Protein AF-A0A0P9PS75-F1 (afdb_monomer)

Structure (mmCIF, N/CA/C/O backbone):
data_AF-A0A0P9PS75-F1
#
_entry.id   AF-A0A0P9PS75-F1
#
loop_
_atom_site.group_PDB
_atom_site.id
_atom_site.type_symbol
_atom_site.label_atom_id
_atom_site.label_alt_id
_atom_site.label_comp_id
_atom_site.label_asym_id
_atom_site.label_entity_id
_atom_site.label_seq_id
_atom_site.pdbx_PDB_ins_code
_atom_site.Cartn_x
_atom_site.Cartn_y
_atom_site.Cartn_z
_atom_site.occupancy
_atom_site.B_iso_or_equiv
_atom_site.auth_seq_id
_atom_site.auth_comp_id
_atom_site.auth_asym_id
_atom_site.auth_atom_id
_atom_site.pdbx_PDB_model_num
ATOM 1 N N . SER A 1 1 ? 3.296 17.757 23.290 1.00 69.88 1 SER A N 1
ATOM 2 C CA . SER A 1 1 ? 3.078 17.327 21.893 1.00 69.88 1 SER A CA 1
ATOM 3 C C . SER A 1 1 ? 3.128 15.813 21.813 1.00 69.88 1 SER A C 1
ATOM 5 O O . SER A 1 1 ? 3.914 15.230 22.544 1.00 69.88 1 SER A O 1
ATOM 7 N N . LEU A 1 2 ? 2.308 15.177 20.971 1.00 76.44 2 LEU A N 1
ATOM 8 C CA . LEU A 1 2 ? 2.137 13.712 20.907 1.00 76.44 2 LEU A CA 1
ATOM 9 C C . LEU A 1 2 ? 3.258 12.957 20.150 1.00 76.44 2 LEU A C 1
ATOM 11 O O . LEU A 1 2 ? 3.060 11.812 19.772 1.00 76.44 2 LEU A O 1
ATOM 15 N N . SER A 1 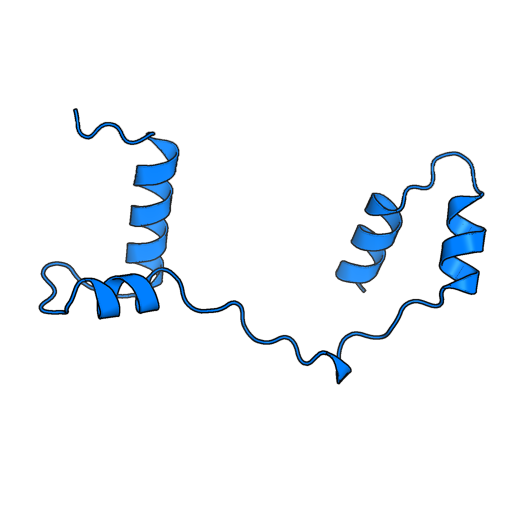3 ? 4.421 13.576 19.904 1.00 84.81 3 SER A N 1
ATOM 16 C CA . SER A 1 3 ? 5.571 12.984 19.181 1.00 84.81 3 SER A CA 1
ATOM 17 C C . SER A 1 3 ? 5.244 12.289 17.846 1.00 84.81 3 SER A C 1
ATOM 19 O O . SER A 1 3 ? 5.950 11.374 17.432 1.00 84.81 3 SER A O 1
ATOM 21 N N . ILE A 1 4 ? 4.196 12.739 17.151 1.00 87.69 4 ILE A N 1
ATOM 22 C CA . ILE A 1 4 ? 3.812 12.260 15.818 1.00 87.69 4 ILE A CA 1
ATOM 23 C C . ILE A 1 4 ? 3.999 13.365 14.777 1.00 87.69 4 ILE A C 1
ATOM 25 O O . ILE A 1 4 ? 3.758 14.542 15.053 1.00 87.69 4 ILE A O 1
ATOM 29 N N . GLY A 1 5 ? 4.432 12.983 13.574 1.00 91.88 5 GLY A N 1
ATOM 30 C CA . GLY A 1 5 ? 4.529 13.898 12.438 1.00 91.88 5 GLY A CA 1
ATOM 31 C C . GLY A 1 5 ? 3.148 14.335 11.943 1.00 91.88 5 GLY A C 1
ATOM 32 O O . GLY A 1 5 ? 2.188 13.566 11.995 1.00 91.88 5 GLY A O 1
ATOM 33 N N . HIS A 1 6 ? 3.048 15.561 11.424 1.00 89.12 6 HIS A N 1
ATOM 34 C CA . HIS A 1 6 ? 1.790 16.105 10.898 1.00 89.12 6 HIS A CA 1
ATOM 35 C C . HIS A 1 6 ? 1.218 15.260 9.747 1.00 89.12 6 HIS A C 1
ATOM 37 O O . HIS A 1 6 ? 0.012 15.040 9.683 1.00 89.12 6 HIS A O 1
ATOM 43 N N . SER A 1 7 ? 2.077 14.749 8.859 1.00 91.44 7 SER A N 1
ATOM 44 C CA . SER A 1 7 ? 1.676 13.843 7.775 1.00 91.44 7 SER A CA 1
ATOM 45 C C . SER A 1 7 ? 1.055 12.559 8.317 1.00 91.44 7 SER A C 1
ATOM 47 O O . SER A 1 7 ? -0.037 12.191 7.907 1.00 91.44 7 SER A O 1
ATOM 49 N N . SER A 1 8 ? 1.694 11.933 9.307 1.00 91.44 8 SER A N 1
ATOM 50 C CA . SER A 1 8 ? 1.187 10.718 9.945 1.00 91.44 8 SER A CA 1
ATOM 51 C C . SER A 1 8 ? -0.175 10.943 10.601 1.00 91.44 8 SER A C 1
ATOM 53 O O . SER A 1 8 ? -1.074 10.127 10.429 1.00 91.44 8 SER A O 1
ATOM 55 N N . ALA A 1 9 ? -0.360 12.059 11.311 1.00 90.12 9 ALA A N 1
ATOM 56 C CA . ALA A 1 9 ? -1.664 12.407 11.876 1.00 90.12 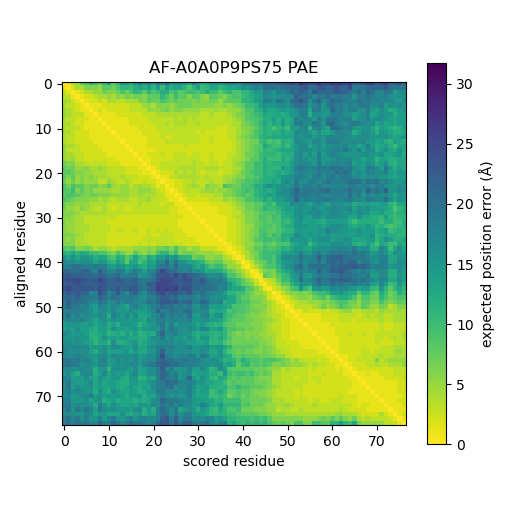9 ALA A CA 1
ATOM 57 C C . ALA A 1 9 ? -2.731 12.589 10.777 1.00 90.12 9 ALA A C 1
ATOM 59 O O . ALA A 1 9 ? -3.840 12.071 10.905 1.00 90.12 9 ALA A O 1
ATOM 60 N N . GLY A 1 10 ? -2.380 13.270 9.681 1.00 92.06 10 GLY A N 1
ATOM 61 C CA . GLY A 1 10 ? -3.253 13.448 8.518 1.00 92.06 10 GLY A CA 1
ATOM 62 C C . GLY A 1 10 ? -3.658 12.126 7.865 1.00 92.06 10 GLY A C 1
ATOM 63 O O . GLY A 1 10 ? -4.841 11.904 7.620 1.00 92.06 10 GLY A O 1
ATOM 64 N N . ASP A 1 11 ? -2.710 11.211 7.662 1.00 91.56 11 ASP A N 1
ATOM 65 C CA . ASP A 1 11 ? -2.971 9.898 7.066 1.00 91.56 11 ASP A CA 1
ATOM 66 C C . ASP A 1 11 ? -3.965 9.079 7.899 1.00 91.56 11 ASP A C 1
ATOM 68 O O . ASP A 1 11 ? -4.860 8.433 7.348 1.00 91.56 11 ASP A O 1
ATOM 72 N N . TYR A 1 12 ? -3.845 9.123 9.229 1.00 91.81 12 TYR A N 1
ATOM 73 C CA . TYR A 1 12 ? -4.781 8.449 10.131 1.00 91.81 12 TYR A CA 1
ATOM 74 C C . TYR A 1 12 ? -6.188 9.045 10.049 1.00 91.81 12 TYR A C 1
ATOM 76 O O . TYR A 1 12 ? -7.161 8.293 9.986 1.00 91.81 12 TYR A O 1
ATOM 84 N N . LEU A 1 13 ? -6.309 10.375 9.994 1.00 91.62 13 LEU A N 1
ATOM 85 C CA . LEU A 1 13 ? -7.603 11.045 9.829 1.00 91.62 13 LEU A CA 1
ATOM 86 C C . LEU A 1 13 ? -8.250 10.704 8.480 1.00 91.62 13 LEU A C 1
ATOM 88 O O . LEU A 1 13 ? -9.438 10.386 8.435 1.00 91.62 13 LEU A O 1
ATOM 92 N N . CYS A 1 14 ? -7.472 10.692 7.395 1.00 92.00 14 CYS A N 1
ATOM 93 C CA . CYS A 1 14 ? -7.942 10.285 6.070 1.00 92.00 14 CYS A CA 1
ATOM 94 C C . CYS A 1 14 ? -8.442 8.834 6.063 1.00 92.00 14 CYS A C 1
ATOM 96 O O . CYS A 1 14 ? -9.520 8.554 5.538 1.00 92.00 14 CYS A O 1
ATOM 98 N N . ARG A 1 15 ? -7.698 7.908 6.683 1.00 92.00 15 ARG A N 1
ATOM 99 C CA . ARG A 1 15 ? -8.118 6.502 6.822 1.00 92.00 15 ARG A CA 1
ATOM 100 C C . ARG A 1 15 ? -9.388 6.367 7.651 1.00 92.00 15 ARG A C 1
ATOM 102 O O . ARG A 1 15 ? -10.268 5.593 7.286 1.00 92.00 15 ARG A O 1
ATOM 109 N N . PHE A 1 16 ? -9.503 7.129 8.737 1.00 92.94 16 PHE A N 1
ATOM 110 C CA . PHE A 1 16 ? -10.695 7.120 9.579 1.00 92.94 16 PHE A CA 1
ATOM 111 C C . PHE A 1 16 ? -11.925 7.588 8.799 1.00 92.94 16 PHE A C 1
ATOM 113 O O . PHE A 1 16 ? -12.937 6.889 8.788 1.00 92.94 16 PHE A O 1
ATOM 120 N N . ALA A 1 17 ? -11.812 8.688 8.051 1.00 90.12 17 ALA A N 1
ATOM 121 C CA . ALA A 1 17 ? -12.880 9.162 7.174 1.00 90.12 17 ALA A CA 1
ATOM 122 C C . ALA A 1 17 ? -13.254 8.125 6.096 1.00 90.12 17 ALA A C 1
ATOM 124 O O . ALA A 1 17 ? -14.435 7.869 5.871 1.00 90.12 17 ALA A O 1
ATOM 125 N N . ALA A 1 18 ? -12.262 7.475 5.477 1.00 89.44 18 ALA A N 1
ATOM 126 C CA . ALA A 1 18 ? -12.483 6.442 4.463 1.00 89.44 18 ALA A CA 1
ATOM 127 C C . ALA A 1 18 ? -13.128 5.159 5.021 1.00 89.44 18 ALA A C 1
ATOM 129 O O . ALA A 1 18 ? -13.800 4.440 4.285 1.00 89.44 18 ALA A O 1
ATOM 130 N N . SER A 1 19 ? -12.949 4.870 6.314 1.00 88.06 19 SER A N 1
ATOM 131 C CA . SER A 1 19 ? -13.539 3.696 6.971 1.00 88.06 19 SER A CA 1
ATOM 132 C C . SER A 1 19 ? -15.054 3.802 7.197 1.00 88.06 19 SER A C 1
ATOM 134 O O . SER A 1 19 ? -15.691 2.803 7.531 1.00 88.06 19 SER A O 1
ATOM 136 N N . GLY A 1 20 ? -15.634 5.002 7.052 1.00 87.69 20 GLY A N 1
ATOM 137 C CA . GLY A 1 20 ? -17.055 5.260 7.303 1.00 87.69 20 GLY A CA 1
ATOM 138 C C . GLY A 1 20 ? -17.465 5.191 8.781 1.00 87.69 20 GLY A C 1
ATOM 139 O O . GLY A 1 20 ? -18.655 5.222 9.087 1.00 87.69 20 GLY A O 1
ATOM 140 N N . LEU A 1 21 ? -16.503 5.082 9.703 1.00 89.44 21 LEU A N 1
ATOM 141 C CA . LEU A 1 21 ? -16.752 5.103 11.142 1.00 89.44 21 LEU A CA 1
ATOM 142 C C . LEU A 1 21 ? -17.103 6.523 11.609 1.00 89.44 21 LEU A C 1
ATOM 144 O O . LEU A 1 21 ? -16.536 7.508 11.137 1.00 89.44 21 LEU A O 1
ATOM 148 N N . GLN A 1 22 ? -18.020 6.630 12.570 1.00 89.56 22 GLN A N 1
ATOM 149 C CA . GLN A 1 22 ? -18.412 7.904 13.174 1.00 89.56 22 GLN A CA 1
ATOM 150 C C . GLN A 1 22 ? -17.966 7.949 14.626 1.00 89.56 22 GLN A C 1
ATOM 152 O O . GLN A 1 22 ? -18.338 7.088 15.411 1.00 89.56 22 GLN A O 1
ATOM 157 N N . TRP A 1 23 ? -17.187 8.961 14.993 1.00 86.81 23 TRP A N 1
ATOM 158 C CA . TRP A 1 23 ? -16.808 9.175 16.385 1.00 86.81 23 TRP A CA 1
ATOM 159 C C . TRP A 1 23 ? -17.996 9.724 17.204 1.00 86.81 23 TRP A C 1
ATOM 161 O O . TRP A 1 23 ? -18.676 10.626 16.709 1.00 86.81 23 TRP A O 1
ATOM 171 N N . PRO A 1 24 ? -18.221 9.285 18.458 1.00 91.75 24 PRO A N 1
ATOM 172 C CA . PRO A 1 24 ? -17.500 8.239 19.185 1.00 91.75 24 PRO A CA 1
ATOM 173 C C . PRO A 1 24 ? -17.928 6.826 18.767 1.00 91.75 24 PRO A C 1
ATOM 175 O O . PRO A 1 24 ? -19.096 6.569 18.489 1.00 91.75 24 PRO A O 1
ATOM 178 N N . ILE A 1 25 ? -16.966 5.905 18.771 1.00 89.69 25 ILE A N 1
ATOM 179 C CA . ILE A 1 25 ? -17.167 4.483 18.476 1.00 89.69 25 ILE A CA 1
ATOM 180 C C . ILE A 1 25 ? -16.853 3.643 19.708 1.00 89.69 25 ILE A C 1
ATOM 182 O O . IL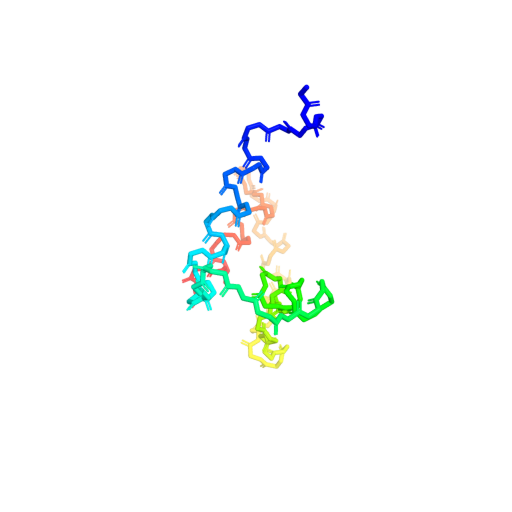E A 1 25 ? -15.895 3.931 20.421 1.00 89.69 25 ILE A O 1
ATOM 186 N N . ASP A 1 26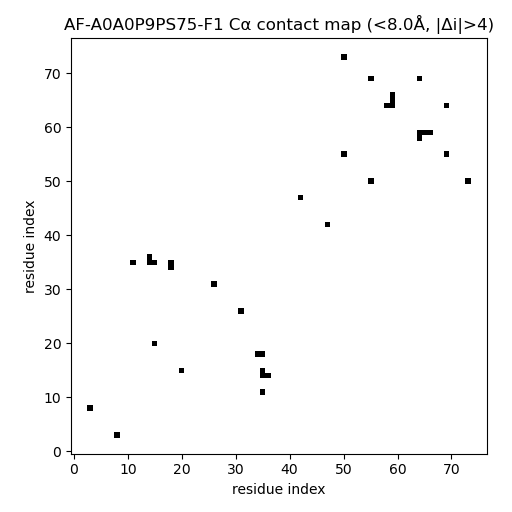 ? -17.628 2.582 19.914 1.00 93.12 26 ASP A N 1
ATOM 187 C CA . ASP A 1 26 ? -17.380 1.582 20.955 1.00 93.12 26 ASP A CA 1
ATOM 188 C C . ASP A 1 26 ? -16.850 0.293 20.315 1.00 93.12 26 ASP A C 1
ATOM 190 O O . ASP A 1 26 ? -17.582 -0.661 20.053 1.00 93.12 26 ASP A O 1
ATOM 194 N N . ILE A 1 27 ? -15.570 0.318 19.944 1.00 93.38 27 ILE A N 1
ATOM 195 C CA . ILE A 1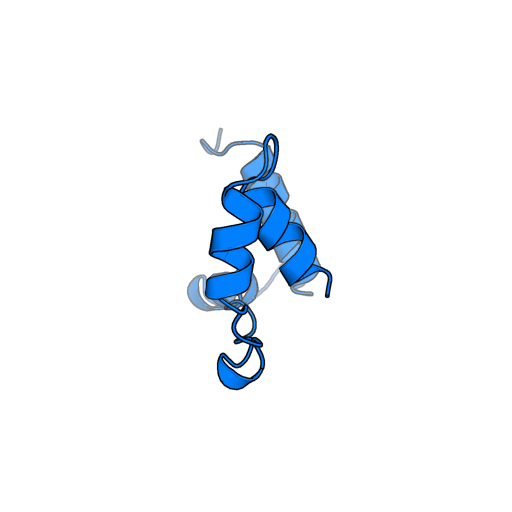 27 ? -14.851 -0.835 19.397 1.00 93.38 27 ILE A CA 1
ATOM 196 C C . ILE A 1 27 ? -13.478 -0.940 20.052 1.00 93.38 27 ILE A C 1
ATOM 198 O O . ILE A 1 27 ? -12.921 0.051 20.518 1.00 93.38 27 ILE A O 1
ATOM 202 N N . SER A 1 28 ? -12.906 -2.142 20.055 1.00 93.25 28 SER A N 1
ATOM 203 C CA . SER A 1 28 ? -11.541 -2.337 20.539 1.00 93.25 28 SER A CA 1
ATOM 204 C C . SER A 1 28 ? -10.512 -1.706 19.599 1.00 93.25 28 SER A C 1
ATOM 206 O O . SER A 1 28 ? -10.717 -1.637 18.383 1.00 93.25 28 SER A O 1
ATOM 208 N N . ASP A 1 29 ? -9.348 -1.346 20.141 1.00 89.94 29 ASP A N 1
ATOM 209 C CA . ASP A 1 29 ? -8.213 -0.847 19.353 1.00 89.94 29 ASP A CA 1
ATOM 210 C C . ASP A 1 29 ? -7.807 -1.813 18.230 1.00 89.94 29 ASP A C 1
ATOM 212 O O . ASP A 1 29 ? -7.406 -1.387 17.147 1.00 89.94 29 ASP A O 1
ATOM 216 N N . ALA A 1 30 ? -7.943 -3.123 18.461 1.00 91.88 30 ALA A N 1
ATOM 217 C CA . ALA A 1 30 ? -7.652 -4.152 17.467 1.00 91.88 30 ALA A CA 1
ATOM 218 C C . ALA A 1 30 ? -8.663 -4.149 16.303 1.00 91.88 30 ALA A C 1
ATOM 220 O O . ALA A 1 30 ? -8.269 -4.301 15.144 1.00 91.88 30 ALA A O 1
ATOM 221 N N . GLU A 1 31 ? -9.956 -3.960 16.589 1.00 90.75 31 GLU A N 1
ATOM 222 C CA . GLU A 1 31 ? -10.988 -3.789 15.557 1.00 90.75 31 GLU A CA 1
ATOM 223 C C . GLU A 1 31 ? -10.748 -2.503 14.767 1.00 90.75 31 GLU A C 1
ATOM 225 O O . GLU A 1 31 ? -10.767 -2.533 13.535 1.00 90.75 31 GLU A O 1
ATOM 230 N N . LEU A 1 32 ? -10.458 -1.398 15.461 1.00 91.50 32 LEU A N 1
ATOM 231 C CA . LEU A 1 32 ? -10.157 -0.120 14.826 1.00 91.50 32 LEU A CA 1
ATOM 232 C C . LEU A 1 32 ? -8.971 -0.254 13.865 1.00 91.50 32 LEU A C 1
ATOM 234 O O . LEU A 1 32 ? -9.077 0.132 12.702 1.00 91.50 32 LEU A O 1
ATOM 238 N N . ASN A 1 33 ? -7.872 -0.867 14.313 1.00 91.25 33 ASN A N 1
ATOM 239 C CA . ASN A 1 33 ? -6.694 -1.090 13.475 1.00 91.25 33 ASN A CA 1
ATOM 240 C C . ASN A 1 33 ? -7.039 -1.876 12.206 1.00 91.25 33 ASN A C 1
ATOM 242 O O . ASN A 1 33 ? -6.700 -1.457 11.102 1.00 91.25 33 ASN A O 1
ATOM 246 N N . ARG A 1 34 ? -7.782 -2.980 12.334 1.00 89.31 34 ARG A N 1
ATOM 247 C CA . ARG A 1 34 ? -8.175 -3.794 11.177 1.00 89.31 34 ARG A CA 1
ATOM 248 C C . ARG A 1 34 ? -9.043 -3.025 10.177 1.00 89.31 34 ARG A C 1
ATOM 250 O O . ARG A 1 34 ? -8.938 -3.279 8.980 1.00 89.31 34 ARG A O 1
ATOM 257 N N . ARG A 1 35 ? -9.883 -2.091 10.635 1.00 88.00 35 ARG A N 1
ATOM 258 C CA . ARG A 1 35 ? -10.701 -1.255 9.740 1.00 88.00 35 ARG A CA 1
ATOM 259 C C . ARG A 1 35 ? -9.922 -0.121 9.077 1.00 88.00 35 ARG A C 1
ATOM 261 O O . ARG A 1 35 ? -10.207 0.201 7.929 1.00 88.00 35 ARG A O 1
ATOM 268 N N . LEU A 1 36 ? -8.946 0.469 9.767 1.00 90.75 36 LEU A N 1
ATOM 269 C CA . LEU A 1 36 ? -8.087 1.527 9.213 1.00 90.75 36 LEU A CA 1
ATOM 270 C C . LEU A 1 36 ? -6.994 0.986 8.277 1.00 90.75 36 LEU A C 1
ATOM 272 O O . LEU A 1 36 ? -6.505 1.698 7.390 1.00 90.75 36 LEU A O 1
ATOM 276 N N . PHE A 1 37 ? -6.610 -0.274 8.474 1.00 89.19 37 PHE A N 1
ATOM 277 C CA . PHE A 1 37 ? -5.578 -0.973 7.716 1.00 89.19 37 PHE A CA 1
ATOM 278 C C . PHE A 1 37 ? -6.119 -2.303 7.173 1.00 89.19 37 PHE A C 1
ATOM 280 O O . PHE A 1 37 ? -5.645 -3.369 7.577 1.00 89.19 37 PHE A O 1
ATOM 287 N N . PRO A 1 38 ? -7.113 -2.275 6.261 1.00 82.75 38 PRO A N 1
ATOM 288 C CA . PRO A 1 38 ? -7.555 -3.496 5.611 1.00 82.75 38 PRO A CA 1
ATOM 289 C C . PRO A 1 38 ? -6.380 -4.099 4.826 1.00 82.75 38 PRO A C 1
ATOM 291 O O . PRO A 1 38 ? -5.583 -3.350 4.244 1.00 82.75 38 PRO A O 1
ATOM 294 N N . PRO A 1 39 ? -6.244 -5.437 4.792 1.00 76.69 39 PRO A N 1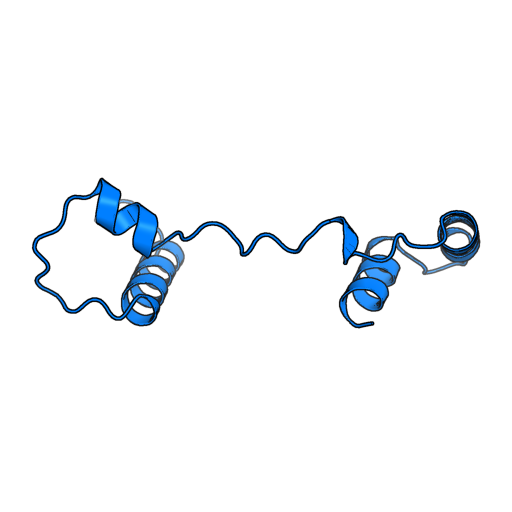
ATOM 295 C CA . PRO A 1 39 ? -5.257 -6.068 3.932 1.00 76.69 39 PRO A CA 1
ATOM 296 C C . PRO A 1 39 ? -5.499 -5.610 2.493 1.00 76.69 39 PRO A C 1
ATOM 298 O O . PRO A 1 39 ? -6.649 -5.493 2.060 1.00 76.69 39 PRO A O 1
ATOM 301 N N . ALA A 1 40 ? -4.417 -5.329 1.760 1.00 73.50 40 ALA A N 1
ATOM 302 C CA . ALA A 1 40 ? -4.524 -5.043 0.336 1.00 73.50 40 ALA A CA 1
ATOM 303 C C . ALA A 1 40 ? -5.343 -6.161 -0.315 1.00 73.50 40 ALA A C 1
ATOM 305 O O . ALA A 1 40 ? -5.115 -7.336 -0.010 1.00 73.50 40 ALA A O 1
ATOM 306 N N . ALA A 1 41 ? -6.314 -5.790 -1.158 1.00 68.31 41 ALA A N 1
ATOM 307 C CA . ALA A 1 41 ? -7.138 -6.769 -1.850 1.00 68.31 41 ALA A CA 1
ATOM 308 C C . ALA A 1 41 ? -6.204 -7.818 -2.474 1.00 68.31 41 ALA A C 1
ATOM 310 O O . ALA A 1 41 ? -5.250 -7.421 -3.156 1.00 68.31 41 ALA A O 1
ATOM 311 N N . PRO A 1 42 ? -6.404 -9.121 -2.201 1.00 64.00 42 PRO A N 1
ATOM 312 C CA . PRO A 1 42 ? -5.586 -10.146 -2.812 1.00 64.00 42 PRO A CA 1
ATOM 313 C C . PRO A 1 42 ? -5.866 -10.084 -4.309 1.00 64.00 42 PRO A C 1
ATOM 315 O O . PRO A 1 42 ? -6.883 -10.583 -4.777 1.00 64.00 42 PRO A O 1
ATOM 318 N N . VAL A 1 43 ? -4.993 -9.409 -5.056 1.00 62.03 43 VAL A N 1
ATOM 319 C CA . VAL A 1 43 ? -4.973 -9.519 -6.511 1.00 62.03 43 VAL A CA 1
ATOM 320 C C . VAL A 1 43 ? -4.598 -10.974 -6.769 1.00 62.03 43 VAL A C 1
ATOM 322 O O . VAL A 1 43 ? -3.499 -11.366 -6.361 1.00 62.03 43 VAL A O 1
ATOM 325 N N . PRO A 1 44 ? -5.488 -11.800 -7.347 1.00 62.69 44 PRO A N 1
ATOM 326 C CA . PRO A 1 44 ? -5.179 -13.202 -7.567 1.00 62.69 44 PRO A CA 1
ATOM 327 C C . PRO A 1 44 ? -3.904 -13.288 -8.402 1.00 62.69 44 PRO A C 1
ATOM 329 O O . PRO A 1 44 ? -3.831 -12.693 -9.476 1.00 62.69 44 PRO A O 1
ATOM 332 N N . THR A 1 45 ? -2.888 -13.990 -7.898 1.00 59.88 45 THR A N 1
ATOM 333 C CA . THR A 1 45 ? -1.607 -14.184 -8.601 1.00 59.88 45 THR A CA 1
ATOM 334 C C . THR A 1 45 ? -1.829 -14.706 -10.022 1.00 59.88 45 THR A C 1
ATOM 336 O O . THR A 1 45 ? -1.145 -14.268 -10.941 1.00 59.88 45 THR A O 1
ATOM 339 N N . ASP A 1 46 ? -2.850 -15.542 -10.217 1.00 61.03 46 ASP A N 1
ATOM 340 C CA . ASP A 1 46 ? -3.211 -16.131 -11.512 1.00 61.03 46 ASP A CA 1
ATOM 341 C C . ASP A 1 46 ? -3.777 -15.119 -12.524 1.00 61.03 46 ASP A C 1
ATOM 343 O O . ASP A 1 46 ? -3.846 -15.407 -13.714 1.00 61.03 46 ASP A O 1
ATOM 347 N N . GLN A 1 47 ? -4.170 -13.923 -12.074 1.00 61.41 47 GLN A N 1
ATOM 348 C CA . GLN A 1 47 ? -4.611 -12.821 -12.937 1.00 61.41 47 GLN A CA 1
ATOM 349 C C . GLN A 1 47 ? -3.490 -11.828 -13.247 1.00 61.41 47 GLN A C 1
ATOM 351 O O . GLN A 1 47 ? -3.721 -10.863 -13.970 1.00 61.41 47 GLN A O 1
ATOM 356 N N . ARG A 1 48 ? -2.283 -12.025 -12.703 1.00 65.25 48 ARG A N 1
ATOM 357 C CA . ARG A 1 48 ? -1.124 -11.204 -13.040 1.00 65.25 48 ARG A CA 1
ATOM 358 C C . ARG A 1 48 ? -0.422 -11.855 -14.239 1.00 65.25 48 ARG A C 1
ATOM 360 O O . ARG A 1 48 ? 0.328 -12.809 -14.027 1.00 65.25 48 ARG A O 1
ATOM 367 N N . PRO A 1 49 ? -0.641 -11.394 -15.487 1.00 71.81 49 PRO A N 1
ATOM 368 C CA . PRO A 1 49 ? 0.003 -12.002 -16.649 1.00 71.81 49 PRO A CA 1
ATOM 369 C C . PRO A 1 49 ? 1.518 -11.903 -16.476 1.00 71.81 49 PRO A C 1
ATOM 371 O O . PRO A 1 49 ? 2.036 -10.799 -16.370 1.00 71.81 49 PRO A O 1
ATOM 374 N N . MET A 1 50 ? 2.257 -13.011 -16.382 1.00 79.69 50 MET A N 1
ATOM 375 C CA . MET A 1 50 ? 3.714 -12.898 -16.252 1.00 79.69 50 MET A CA 1
ATOM 376 C C . MET A 1 50 ? 4.280 -12.157 -17.472 1.00 79.69 50 MET A C 1
ATOM 378 O O . MET A 1 50 ? 3.902 -12.488 -18.598 1.00 79.69 50 MET A O 1
ATOM 382 N N . PRO A 1 51 ? 5.171 -11.169 -17.279 1.00 81.56 51 PRO A N 1
ATOM 383 C CA . PRO A 1 51 ? 5.841 -10.547 -18.407 1.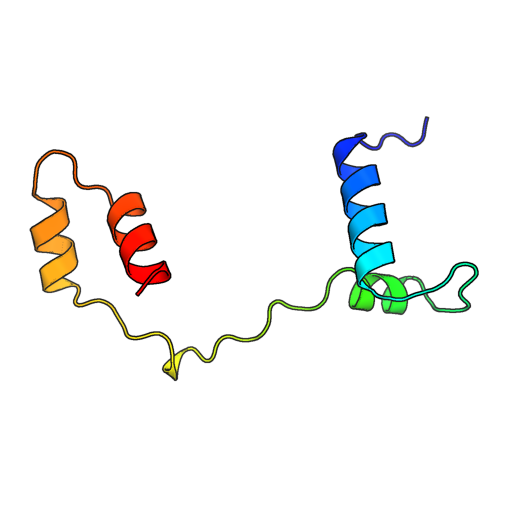00 81.56 51 PRO A CA 1
ATOM 384 C C . PRO A 1 51 ? 6.705 -11.590 -19.122 1.00 81.56 51 PRO A C 1
ATOM 386 O O . PRO A 1 51 ? 7.290 -12.470 -18.483 1.00 81.56 51 PRO A O 1
ATOM 389 N N . ASP A 1 52 ? 6.817 -11.474 -20.443 1.00 87.12 52 ASP A N 1
ATOM 390 C CA . ASP A 1 52 ? 7.820 -12.227 -21.189 1.00 87.12 52 ASP A CA 1
ATOM 391 C C . ASP A 1 52 ? 9.214 -11.751 -20.752 1.00 87.12 52 ASP A C 1
ATOM 393 O O . ASP A 1 52 ? 9.658 -10.646 -21.079 1.00 87.12 52 ASP A O 1
ATOM 397 N N . TRP A 1 53 ? 9.912 -12.590 -19.987 1.00 87.12 53 TRP A N 1
ATOM 398 C CA . TRP A 1 53 ? 11.241 -12.272 -19.475 1.00 87.12 53 TRP A CA 1
ATOM 399 C C . TRP A 1 53 ? 12.276 -12.112 -20.581 1.00 87.12 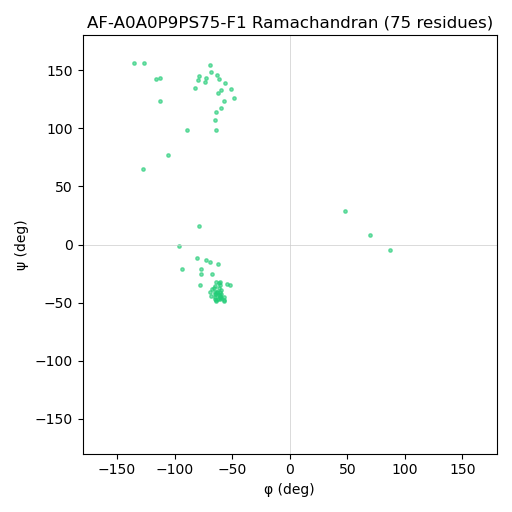53 TRP A C 1
ATOM 401 O O . TRP A 1 53 ? 13.179 -11.289 -20.439 1.00 87.12 53 TRP A O 1
ATOM 411 N N . ALA A 1 54 ? 12.154 -12.846 -21.689 1.00 91.25 54 ALA A N 1
ATOM 412 C CA . ALA A 1 54 ? 13.067 -12.689 -22.813 1.00 91.25 54 ALA A CA 1
ATOM 413 C C . ALA A 1 54 ? 12.911 -11.294 -23.434 1.00 91.25 54 ALA A C 1
ATOM 415 O O . ALA A 1 54 ? 13.911 -10.626 -23.710 1.00 91.25 54 ALA A O 1
ATOM 416 N N . TRP A 1 55 ? 11.668 -10.821 -23.562 1.00 91.00 55 TRP A N 1
ATOM 417 C CA . TRP A 1 55 ? 11.370 -9.460 -24.002 1.00 91.00 55 TRP A CA 1
ATOM 418 C C . TRP A 1 55 ? 11.882 -8.402 -23.013 1.00 91.00 55 TRP A C 1
ATOM 420 O O . TRP A 1 55 ? 12.593 -7.486 -23.424 1.00 91.00 55 TRP A O 1
ATOM 430 N N . VAL A 1 56 ? 11.625 -8.557 -21.707 1.00 91.56 56 VAL A N 1
ATOM 431 C CA . VAL A 1 56 ? 12.125 -7.633 -20.665 1.00 91.56 56 VAL A CA 1
ATOM 432 C C . VAL A 1 56 ? 13.652 -7.533 -20.706 1.00 91.56 56 VAL A C 1
ATOM 434 O O . VAL A 1 56 ? 14.209 -6.435 -20.671 1.00 91.56 56 VAL A O 1
ATOM 437 N N . HIS A 1 57 ? 14.349 -8.667 -20.816 1.00 91.56 57 HIS A N 1
ATOM 438 C CA . HIS A 1 57 ? 15.807 -8.696 -20.910 1.00 91.56 57 HIS A CA 1
ATOM 439 C C . HIS A 1 57 ? 16.333 -8.040 -22.191 1.00 91.56 57 HIS A C 1
ATOM 441 O O . HIS A 1 57 ? 17.387 -7.405 -22.150 1.00 91.56 57 HIS A O 1
ATOM 447 N N . ALA A 1 58 ? 15.629 -8.171 -23.317 1.00 93.69 58 ALA A N 1
ATOM 448 C CA . ALA A 1 58 ? 15.990 -7.490 -24.556 1.00 93.69 58 ALA A CA 1
ATOM 449 C C . ALA A 1 58 ? 15.796 -5.969 -24.442 1.00 93.69 58 ALA A C 1
ATOM 451 O O . ALA A 1 58 ? 16.688 -5.206 -24.816 1.00 93.69 58 ALA A O 1
ATOM 452 N N . GLU A 1 59 ? 14.676 -5.529 -23.869 1.00 93.00 59 GLU A N 1
ATOM 453 C CA . GLU A 1 59 ? 14.325 -4.114 -23.743 1.00 93.00 59 GLU A CA 1
ATOM 454 C C . GLU A 1 59 ? 15.268 -3.385 -22.770 1.00 93.00 59 GLU A C 1
ATOM 456 O O . GLU A 1 59 ? 15.745 -2.294 -23.073 1.00 93.00 59 GLU A O 1
ATOM 461 N N . LEU A 1 60 ? 15.668 -4.031 -21.666 1.00 94.19 60 LEU A N 1
ATOM 462 C CA . LEU A 1 60 ? 16.661 -3.499 -20.717 1.00 94.19 60 LEU A CA 1
ATOM 463 C C . LEU A 1 60 ? 18.062 -3.281 -21.315 1.00 94.19 60 LEU A C 1
ATOM 465 O O . LEU A 1 60 ? 18.875 -2.578 -20.717 1.00 94.19 60 LEU A O 1
ATOM 469 N N . ARG A 1 61 ? 18.379 -3.869 -22.475 1.00 93.31 61 ARG A N 1
ATOM 470 C CA . ARG A 1 61 ? 19.661 -3.631 -23.164 1.00 93.31 61 ARG A CA 1
ATOM 471 C C . ARG A 1 61 ? 19.670 -2.328 -23.961 1.00 93.31 61 ARG A C 1
ATOM 473 O O . ARG A 1 61 ? 20.731 -1.924 -24.438 1.00 93.31 61 ARG A O 1
ATOM 480 N N . ARG A 1 62 ? 18.515 -1.686 -24.145 1.00 93.50 62 ARG A N 1
ATOM 481 C CA . ARG A 1 62 ? 18.401 -0.424 -24.879 1.00 93.50 62 ARG A CA 1
ATOM 482 C C . ARG A 1 62 ? 18.815 0.748 -23.982 1.00 93.50 62 ARG A C 1
ATOM 484 O O . ARG A 1 62 ? 18.481 0.769 -22.797 1.00 93.50 62 ARG A O 1
ATOM 491 N N . PRO A 1 63 ? 19.519 1.754 -24.527 1.00 91.56 63 PRO A N 1
ATOM 492 C CA . PRO A 1 63 ? 19.906 2.924 -23.751 1.00 91.56 63 PRO A CA 1
ATOM 493 C C . PRO A 1 63 ? 18.662 3.672 -23.257 1.00 91.56 63 PRO A C 1
ATOM 495 O O . PRO A 1 63 ? 17.757 3.966 -24.035 1.00 91.56 63 PRO A O 1
ATOM 498 N N . GLY A 1 64 ? 18.626 3.982 -21.961 1.00 90.06 64 GLY A N 1
ATOM 499 C CA . GLY A 1 64 ? 17.535 4.734 -21.331 1.00 90.06 64 GLY A CA 1
ATOM 500 C C . GLY A 1 64 ? 16.348 3.897 -20.843 1.00 90.06 64 GLY A C 1
ATOM 501 O O . GLY A 1 64 ? 15.471 4.448 -20.181 1.00 90.06 64 GLY A O 1
ATOM 502 N N . VAL A 1 65 ? 16.319 2.583 -21.094 1.00 93.00 65 VAL A N 1
ATOM 503 C CA . VAL A 1 65 ? 15.285 1.704 -20.528 1.00 93.00 65 VAL A CA 1
ATOM 504 C C . VAL A 1 65 ? 15.666 1.306 -19.105 1.00 93.00 65 VAL A C 1
ATOM 506 O O . VAL A 1 65 ? 16.797 0.914 -18.827 1.00 93.00 65 VAL A O 1
ATOM 509 N N . THR A 1 66 ? 14.698 1.379 -18.190 1.00 93.31 66 THR A N 1
ATOM 510 C CA . THR A 1 66 ? 14.861 0.934 -16.803 1.00 93.31 66 THR A CA 1
ATOM 511 C C . THR A 1 66 ? 13.768 -0.051 -16.422 1.00 93.31 66 THR A C 1
ATOM 513 O O . THR A 1 66 ? 12.666 -0.023 -16.969 1.00 93.31 66 THR A O 1
ATOM 516 N N . LEU A 1 67 ? 14.043 -0.895 -15.427 1.00 91.19 67 LEU A N 1
ATOM 517 C CA . LEU A 1 67 ? 13.041 -1.817 -14.896 1.00 91.19 67 LEU A CA 1
ATOM 518 C C . LEU A 1 67 ? 11.824 -1.070 -14.321 1.00 91.19 67 LEU A C 1
ATOM 520 O O . LEU A 1 67 ? 10.705 -1.557 -14.433 1.00 91.19 67 LEU A O 1
ATOM 524 N N . ALA A 1 68 ? 12.027 0.126 -13.757 1.00 91.19 68 ALA A N 1
ATOM 525 C CA . ALA A 1 68 ? 10.945 0.981 -13.270 1.00 91.19 68 ALA A CA 1
ATOM 526 C C . ALA A 1 68 ? 10.010 1.439 -14.402 1.00 91.19 68 ALA A C 1
ATOM 528 O O . ALA A 1 68 ? 8.795 1.417 -14.221 1.00 91.19 68 ALA A O 1
ATOM 529 N N . LEU A 1 69 ? 10.567 1.792 -15.568 1.00 91.81 69 LEU A N 1
ATOM 530 C CA . LEU A 1 69 ? 9.789 2.149 -16.756 1.00 91.81 69 LEU A CA 1
ATOM 531 C C . LEU A 1 69 ? 8.973 0.951 -17.261 1.00 91.81 69 LEU A C 1
ATOM 533 O O . LEU A 1 69 ? 7.766 1.063 -17.433 1.00 91.81 69 LEU A O 1
ATOM 537 N N . LEU A 1 70 ? 9.605 -0.219 -17.407 1.00 90.19 70 LEU A N 1
ATOM 538 C CA . LEU A 1 70 ? 8.913 -1.442 -17.840 1.00 90.19 70 LEU A CA 1
ATOM 539 C C . LEU A 1 70 ? 7.814 -1.868 -16.860 1.00 90.19 70 LEU A C 1
ATOM 541 O O . LEU A 1 70 ? 6.747 -2.316 -17.270 1.00 90.19 70 LEU A O 1
ATOM 545 N N . TRP A 1 71 ? 8.053 -1.696 -15.560 1.00 88.44 71 TRP A N 1
ATOM 546 C CA . TRP A 1 71 ? 7.059 -1.951 -14.522 1.00 88.44 71 TRP A CA 1
ATOM 547 C C . TRP A 1 71 ? 5.873 -0.985 -14.585 1.00 88.44 71 TRP A C 1
ATOM 549 O O . TRP A 1 71 ? 4.740 -1.386 -14.325 1.00 88.44 71 TRP A O 1
ATOM 559 N N . GLN A 1 72 ? 6.117 0.284 -14.917 1.00 87.75 72 GLN A N 1
ATOM 560 C CA . GLN A 1 72 ? 5.054 1.268 -15.076 1.00 87.75 72 GLN A CA 1
ATOM 561 C C . GLN A 1 72 ? 4.140 0.910 -16.253 1.00 87.75 72 GLN A C 1
ATOM 563 O O . GLN A 1 72 ? 2.929 0.879 -16.060 1.00 87.75 72 GLN A O 1
ATOM 568 N N . GLU A 1 73 ? 4.705 0.567 -17.413 1.00 86.50 73 GLU A N 1
ATOM 569 C CA . GLU A 1 73 ? 3.936 0.109 -18.582 1.00 86.50 73 GLU A CA 1
ATOM 570 C C . GLU A 1 73 ? 3.131 -1.156 -18.258 1.00 86.50 73 GLU A C 1
ATOM 572 O O . GLU A 1 73 ? 1.931 -1.224 -18.504 1.00 86.50 73 GLU A O 1
ATOM 577 N N . TYR A 1 74 ? 3.768 -2.130 -17.603 1.00 83.94 74 TYR A N 1
ATOM 578 C CA . TYR A 1 74 ? 3.128 -3.378 -17.195 1.00 83.94 74 TYR A CA 1
ATOM 579 C C . TYR A 1 74 ? 1.946 -3.181 -16.231 1.00 83.94 74 TYR A C 1
ATOM 581 O O . TYR A 1 74 ? 0.983 -3.934 -16.270 1.00 83.94 74 TYR A O 1
ATOM 589 N N . ARG A 1 75 ? 2.015 -2.187 -15.339 1.00 80.88 75 ARG A N 1
ATOM 590 C CA . A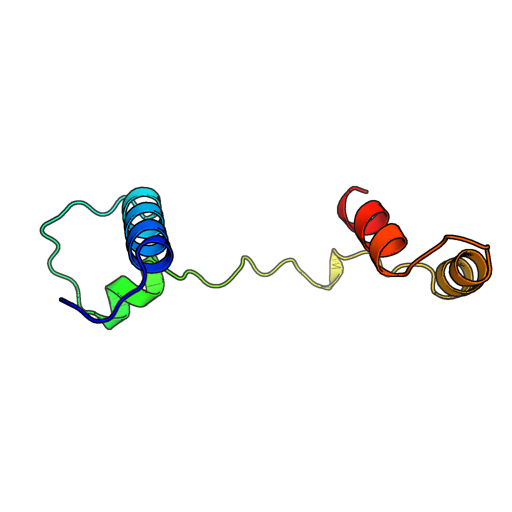RG A 1 75 ? 0.929 -1.876 -14.395 1.00 80.88 75 ARG A CA 1
ATOM 591 C C . ARG A 1 75 ? -0.247 -1.131 -15.024 1.00 80.88 75 ARG A C 1
ATOM 593 O O . ARG A 1 75 ? -1.297 -1.068 -14.387 1.00 80.88 75 ARG A O 1
ATOM 600 N N . LEU A 1 76 ? -0.025 -0.468 -16.158 1.00 78.25 76 LEU A N 1
ATOM 601 C CA . LEU A 1 76 ? -1.035 0.322 -16.867 1.00 78.25 76 LEU A CA 1
ATOM 602 C C . LEU A 1 76 ? -1.754 -0.485 -17.958 1.00 78.25 76 LEU A C 1
ATOM 604 O O . LEU A 1 76 ? -2.846 -0.083 -18.357 1.00 78.25 76 LEU A O 1
ATOM 608 N N . ALA A 1 77 ? -1.138 -1.574 -18.425 1.00 68.62 77 ALA A N 1
ATOM 609 C CA . ALA A 1 77 ? -1.714 -2.561 -19.339 1.00 68.62 77 ALA A CA 1
ATOM 610 C C . ALA A 1 77 ? -2.724 -3.483 -18.636 1.00 68.62 77 ALA A C 1
ATOM 612 O O . ALA A 1 77 ? -3.712 -3.858 -19.306 1.00 68.62 77 ALA A O 1
#

Mean predicted aligned error: 10.01 Å

Radius of gyration: 20.49 Å; Cα contacts (8 Å, |Δi|>4): 18; chains: 1; bounding box: 38×34×47 Å

pLDDT: mean 85.67, std 9.53, range [59.88, 94.19]

Solvent-accessible surface area (backbone atoms only — not comparable to full-atom values): 5040 Å² total; per-residue (Å²): 131,90,89,68,56,70,65,60,56,49,54,52,53,53,31,43,62,72,55,70,67,62,87,87,72,97,69,53,72,69,57,50,48,48,59,57,54,59,77,76,78,81,70,56,69,90,73,55,78,78,74,62,60,70,57,52,58,57,50,55,70,41,91,92,50,46,72,69,57,56,49,51,55,64,73,74,108

Foldseek 3Di:
DPPDDPVVVVLQVVLCVVLVDDPPDDDDPVVSCCSSCPPDDPPPPVPQPDDPVVVVVVQVVDPPDDPVNVVVVSVVD

Sequence (77 aa):
SLSIGHSSAGDYLCRFAASGLQWPIDISDAELNRRLFPPAAPVPTDQRPMPDWAWVHAELRRPGVTLALLWQEYRLA

Organism: NCBI:txid192088

InterPro domains:
  IPR017895 Helix-turn-helix, IS408/IS1162 transposase-type [PS50532] (1-60)

Secondary structure (DSSP, 8-state):
--S--HHHHHHHHHHHHHTT--SS----HHHHHHHHSPPPP---GGGSPPP-HHHHHHHTTSTT--HHHHHHHHHH-